Protein AF-A0A9P5SV24-F1 (afdb_monomer)

Nearest PDB structures (foldseek):
  5jjx-assembly1_A  TM=9.163E-01  e=1.421E-04  Homo sapiens
  5ctq-assembly2_C  TM=9.132E-01  e=1.506E-04  Homo sapiens
  5l9t-assembly1_C  TM=6.735E-01  e=3.020E-01  Homo sapiens
  5fzr-assembly2_D  TM=6.595E-01  e=2.537E-01  synthetic construct
  7qij-assembly2_JC  TM=6.121E-01  e=7.643E-01  Yersinia enterocolitica

pLDDT: mean 81.17, std 10.48, range [47.78, 92.94]

Sequence (99 aa):
MGMDEDVVSLETLEAIAVLKASLEANPNQYEPHTQLIVLLKEAAMLEELRLAREAMSAAFPLSEELWIEWIEDESNMAISEDEKKHVLDLYKR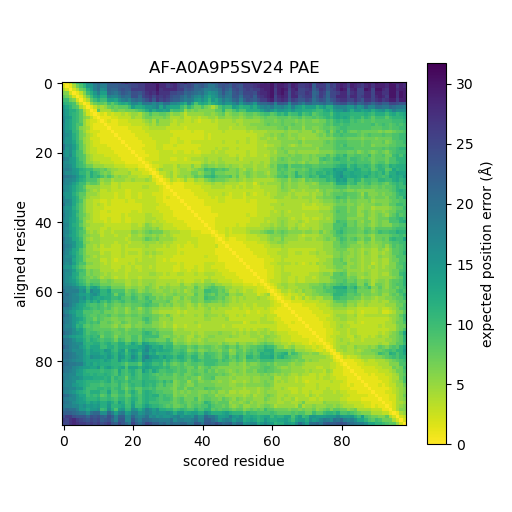ATSDYL

Foldseek 3Di:
DDPPPLDLDPVLVVLLVVLVVVCVVPVLDPVSLVVNLVSCVSSVVVVVNVVSLVSCVVNDPDDPVSLVVVLVVLVVVPPDPVSVVVSVVSVVVNVVSVD

Solvent-accessible surface area (backbone atoms only — not comparable to full-atom values): 5738 Å² total; per-residue (Å²): 136,77,83,83,64,91,68,66,50,69,68,56,56,50,50,45,53,52,36,51,54,49,36,72,77,44,63,91,43,67,68,50,46,54,52,39,39,52,53,25,56,77,52,65,36,60,71,60,29,52,53,46,52,51,51,43,52,72,68,36,89,69,52,70,68,57,50,49,53,52,42,51,54,48,51,75,66,36,81,48,74,67,46,46,50,50,35,54,49,51,53,53,51,59,63,52,74,77,109

Structure (mmCIF, N/CA/C/O backbone):
data_AF-A0A9P5SV24-F1
#
_entry.id   AF-A0A9P5SV24-F1
#
loop_
_atom_site.group_PDB
_atom_site.id
_atom_site.type_symbol
_atom_site.label_atom_id
_atom_site.label_alt_id
_atom_site.label_comp_id
_atom_site.label_asym_id
_atom_site.label_entity_id
_atom_site.label_seq_id
_atom_site.pdbx_PDB_ins_code
_atom_site.Cartn_x
_atom_site.Cartn_y
_atom_site.Cartn_z
_atom_site.occupancy
_atom_site.B_iso_or_equiv
_atom_site.auth_seq_id
_atom_site.auth_comp_id
_atom_site.auth_asym_id
_atom_site.auth_atom_id
_atom_site.pdbx_PDB_model_num
ATOM 1 N N . MET A 1 1 ? 31.035 -13.932 7.821 1.00 49.66 1 MET A N 1
ATOM 2 C CA . MET A 1 1 ? 30.613 -13.198 9.031 1.00 49.66 1 MET A CA 1
ATOM 3 C C . MET A 1 1 ? 30.467 -11.745 8.606 1.00 49.66 1 MET A C 1
ATOM 5 O O . MET A 1 1 ? 31.486 -11.174 8.261 1.00 49.66 1 MET A O 1
ATOM 9 N N . GLY A 1 2 ? 29.287 -11.144 8.485 1.00 51.12 2 GLY A N 1
ATOM 10 C CA . GLY A 1 2 ? 27.923 -11.646 8.654 1.00 51.12 2 GLY A CA 1
ATOM 11 C C . GLY A 1 2 ? 27.232 -11.901 7.313 1.00 51.12 2 GLY A C 1
ATOM 12 O O . GLY A 1 2 ? 27.572 -11.303 6.299 1.00 51.12 2 GLY A O 1
ATOM 13 N N . MET A 1 3 ? 26.332 -12.880 7.312 1.00 47.78 3 MET A N 1
ATOM 14 C CA . MET A 1 3 ? 25.203 -12.898 6.391 1.00 47.78 3 MET A CA 1
ATOM 15 C C . MET A 1 3 ? 24.226 -11.869 6.955 1.00 47.78 3 MET A C 1
ATOM 17 O O . MET A 1 3 ? 23.419 -12.205 7.813 1.00 47.78 3 MET A O 1
ATOM 21 N N . ASP A 1 4 ? 24.367 -10.615 6.546 1.00 48.41 4 ASP A N 1
ATOM 22 C CA . ASP A 1 4 ? 23.270 -9.655 6.618 1.00 48.41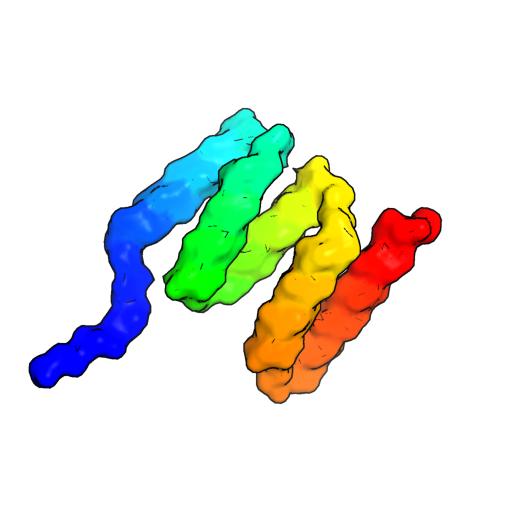 4 ASP A CA 1
ATOM 23 C C . ASP A 1 4 ? 22.393 -9.930 5.384 1.00 48.41 4 ASP A C 1
ATOM 25 O O . ASP A 1 4 ? 22.371 -9.164 4.428 1.00 48.41 4 ASP A O 1
ATOM 29 N N . GLU A 1 5 ? 21.794 -11.126 5.333 1.00 52.03 5 GLU A N 1
ATOM 30 C CA . GLU A 1 5 ? 20.589 -11.327 4.532 1.00 52.03 5 GLU A CA 1
ATOM 31 C C . GLU A 1 5 ? 19.486 -10.563 5.259 1.00 52.03 5 GLU A C 1
ATOM 33 O O . GLU A 1 5 ? 19.387 -10.677 6.481 1.00 52.03 5 GLU A O 1
ATOM 38 N N . ASP A 1 6 ? 18.709 -9.780 4.519 1.00 57.97 6 ASP A N 1
ATOM 39 C CA . ASP A 1 6 ? 17.519 -9.030 4.924 1.00 57.97 6 ASP A CA 1
ATOM 40 C C . ASP A 1 6 ? 16.457 -9.915 5.614 1.00 57.97 6 ASP A C 1
ATOM 42 O O . ASP A 1 6 ? 15.359 -10.152 5.109 1.00 57.97 6 ASP A O 1
ATOM 46 N N . VAL A 1 7 ? 16.779 -10.460 6.786 1.00 61.81 7 VAL A N 1
ATOM 47 C CA . VAL A 1 7 ? 15.848 -11.201 7.624 1.00 61.81 7 VAL A CA 1
ATOM 48 C C . VAL A 1 7 ? 15.013 -10.158 8.335 1.00 61.81 7 VAL A C 1
ATOM 50 O O . VAL A 1 7 ? 15.438 -9.569 9.328 1.00 61.81 7 VAL A O 1
ATOM 53 N N . VAL A 1 8 ? 13.814 -9.933 7.805 1.00 70.06 8 VAL A N 1
ATOM 54 C CA . VAL A 1 8 ? 12.753 -9.208 8.499 1.00 70.06 8 VAL A CA 1
ATOM 55 C C . VAL A 1 8 ? 12.652 -9.771 9.917 1.00 70.06 8 VAL A C 1
ATOM 57 O O . VAL A 1 8 ? 12.377 -10.960 10.105 1.00 70.06 8 VAL A O 1
ATOM 60 N N . SER A 1 9 ? 12.936 -8.933 10.914 1.00 82.62 9 SER A N 1
ATOM 61 C CA . SER A 1 9 ? 12.931 -9.327 12.321 1.00 82.62 9 SER A CA 1
ATOM 62 C C . SER A 1 9 ? 11.590 -9.960 12.689 1.00 82.62 9 SER A C 1
ATOM 64 O O . SER A 1 9 ? 10.536 -9.464 12.289 1.00 82.62 9 SER A O 1
ATOM 66 N N . LEU A 1 10 ? 11.611 -11.033 13.487 1.00 83.06 10 LEU A N 1
ATOM 67 C CA . LEU A 1 10 ? 10.384 -11.704 13.939 1.00 83.06 10 LEU A CA 1
ATOM 68 C C . LEU A 1 10 ? 9.412 -10.710 14.601 1.00 83.06 10 LEU A C 1
ATOM 70 O O . LEU A 1 10 ? 8.216 -10.750 14.336 1.00 83.06 10 LEU A O 1
ATOM 74 N N . GLU A 1 11 ? 9.953 -9.752 15.358 1.00 85.31 11 GLU A N 1
ATOM 75 C CA . GLU A 1 11 ? 9.205 -8.657 15.986 1.00 85.31 11 GLU A CA 1
ATOM 76 C C . GLU A 1 11 ? 8.428 -7.801 14.966 1.00 85.31 11 GLU A C 1
ATOM 78 O O . GLU A 1 11 ? 7.289 -7.417 15.228 1.00 85.31 11 GLU A O 1
ATOM 83 N N . THR A 1 12 ? 8.998 -7.540 13.784 1.00 87.56 12 THR A N 1
ATOM 84 C CA . THR A 1 12 ? 8.344 -6.793 12.695 1.00 87.56 12 THR A CA 1
ATOM 85 C C . THR A 1 12 ? 7.168 -7.581 12.124 1.00 87.56 12 THR A C 1
ATOM 87 O O . THR A 1 12 ? 6.087 -7.026 11.934 1.00 87.56 12 THR A O 1
ATOM 90 N N . LEU A 1 13 ? 7.345 -8.888 11.901 1.00 87.50 13 LEU A N 1
ATOM 91 C CA . LEU A 1 13 ? 6.276 -9.768 11.416 1.00 87.50 13 LEU A CA 1
ATOM 92 C C . LEU A 1 13 ? 5.139 -9.899 12.438 1.00 87.50 13 LEU A C 1
ATOM 94 O O . LEU A 1 13 ? 3.964 -9.869 12.067 1.00 87.50 13 LEU A O 1
ATOM 98 N N . GLU A 1 14 ? 5.472 -10.001 13.726 1.00 90.00 14 GLU A N 1
ATOM 99 C CA . GLU A 1 14 ? 4.484 -10.007 14.807 1.00 90.00 14 GLU A CA 1
ATOM 100 C C . GLU A 1 14 ? 3.719 -8.677 14.872 1.00 90.00 14 GLU A C 1
ATOM 102 O O . GLU A 1 14 ? 2.489 -8.684 14.957 1.00 90.00 14 GLU A O 1
ATOM 107 N N . ALA A 1 15 ? 4.407 -7.537 14.751 1.00 91.50 15 ALA A N 1
ATOM 108 C CA . ALA A 1 15 ? 3.771 -6.220 14.717 1.00 91.50 15 ALA A CA 1
ATOM 109 C C . ALA A 1 15 ? 2.814 -6.066 13.521 1.00 91.50 15 ALA A C 1
ATOM 111 O O . ALA A 1 15 ? 1.681 -5.614 13.699 1.00 91.50 15 ALA A O 1
ATOM 112 N N . ILE A 1 16 ? 3.224 -6.508 12.326 1.00 91.38 16 ILE A N 1
ATOM 113 C CA . ILE A 1 16 ? 2.376 -6.551 11.122 1.00 91.38 16 ILE A CA 1
ATOM 114 C C . ILE A 1 16 ? 1.109 -7.372 11.390 1.00 91.38 16 ILE A C 1
ATOM 116 O O . ILE A 1 16 ? 0.001 -6.898 11.136 1.00 91.38 16 ILE A O 1
ATOM 120 N N . ALA A 1 17 ? 1.242 -8.581 11.944 1.00 90.88 17 ALA A N 1
ATOM 121 C CA . ALA A 1 17 ? 0.102 -9.449 12.233 1.00 90.88 17 ALA A CA 1
ATOM 122 C C . ALA A 1 17 ? -0.873 -8.821 13.246 1.00 90.88 17 ALA A C 1
ATOM 124 O O . ALA A 1 17 ? -2.090 -8.878 13.054 1.00 90.88 17 ALA A O 1
ATOM 125 N N . VAL A 1 18 ? -0.350 -8.177 14.294 1.00 92.94 18 VAL A N 1
ATOM 126 C CA . VAL A 1 18 ? -1.158 -7.469 15.298 1.00 92.94 18 VAL A CA 1
ATOM 127 C C . VAL 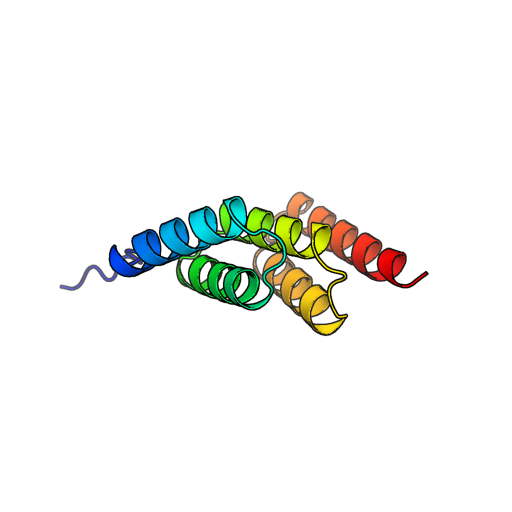A 1 18 ? -1.911 -6.292 14.676 1.00 92.94 18 VAL A C 1
ATOM 129 O O . VAL A 1 18 ? -3.106 -6.127 14.930 1.00 92.94 18 VAL A O 1
ATOM 132 N N . LEU A 1 19 ? -1.247 -5.492 13.835 1.00 91.19 19 LEU A N 1
ATOM 133 C CA . LEU A 1 19 ? -1.878 -4.369 13.140 1.00 91.19 19 LEU A CA 1
ATOM 134 C C . LEU A 1 19 ? -2.977 -4.846 12.189 1.00 91.19 19 LEU A C 1
ATOM 136 O O . LEU A 1 19 ? -4.072 -4.287 12.208 1.00 91.19 19 LEU A O 1
ATOM 140 N N . LYS A 1 20 ? -2.734 -5.919 11.426 1.00 89.31 20 LYS A N 1
ATOM 141 C CA . LYS A 1 20 ? -3.741 -6.524 10.540 1.00 89.31 20 LYS A CA 1
ATOM 142 C C . LYS A 1 20 ? -4.962 -7.009 11.317 1.00 89.31 20 LYS A C 1
ATOM 144 O O . LYS A 1 20 ? -6.075 -6.644 10.960 1.00 89.31 20 LYS A O 1
ATOM 149 N N . ALA A 1 21 ? -4.769 -7.724 12.426 1.00 90.19 21 ALA A N 1
ATOM 150 C CA . ALA A 1 21 ? -5.878 -8.167 13.273 1.00 90.19 21 ALA A CA 1
ATOM 151 C C . ALA A 1 21 ? -6.661 -6.985 13.885 1.00 90.19 21 ALA A C 1
ATOM 153 O O . ALA A 1 21 ? -7.888 -7.027 13.989 1.00 90.19 21 ALA A O 1
ATOM 154 N N . SER A 1 22 ? -5.967 -5.905 14.264 1.00 88.75 22 SER A N 1
ATOM 155 C CA . SER A 1 22 ? -6.600 -4.671 14.752 1.00 88.75 22 SER A CA 1
ATOM 156 C C . SER A 1 22 ? -7.435 -3.985 13.665 1.00 88.75 22 SER A C 1
ATOM 158 O O . SER A 1 22 ? -8.543 -3.523 13.939 1.00 88.75 22 SER A O 1
ATOM 160 N N . LEU A 1 23 ? -6.940 -3.965 12.425 1.00 86.81 23 LEU A N 1
ATOM 161 C CA . LEU A 1 23 ? -7.651 -3.435 11.261 1.00 86.81 23 LEU A CA 1
ATOM 162 C C . LEU A 1 23 ? -8.827 -4.324 10.836 1.00 86.81 23 LEU A C 1
ATOM 164 O O . LEU A 1 23 ? -9.856 -3.799 10.427 1.00 86.81 23 LEU A O 1
ATOM 168 N N . GLU A 1 24 ? -8.736 -5.646 10.987 1.00 86.25 24 GLU A N 1
ATOM 169 C CA . GLU A 1 24 ? -9.878 -6.548 10.783 1.00 86.25 24 GLU A CA 1
ATOM 170 C C . GLU A 1 24 ? -10.988 -6.299 11.811 1.00 86.25 24 GLU A C 1
ATOM 172 O O . GLU A 1 24 ? -12.169 -6.285 11.466 1.00 86.25 24 GLU A O 1
ATOM 177 N N . ALA A 1 25 ? -10.620 -6.061 13.073 1.00 87.94 25 ALA A N 1
ATOM 178 C CA . ALA A 1 25 ? -11.583 -5.710 14.112 1.00 87.94 25 ALA A CA 1
ATOM 179 C C . ALA A 1 25 ? -12.166 -4.300 13.912 1.00 87.94 25 ALA A C 1
ATOM 181 O O . ALA A 1 25 ? -13.338 -4.067 14.202 1.00 87.94 25 ALA A O 1
ATOM 182 N N . ASN A 1 26 ? -11.346 -3.358 13.440 1.00 85.31 26 ASN A N 1
ATOM 183 C CA . ASN A 1 26 ? -11.682 -1.946 13.293 1.00 85.31 26 ASN A CA 1
ATOM 184 C C . ASN A 1 26 ? -10.960 -1.340 12.068 1.00 85.31 26 ASN A C 1
ATOM 186 O O . ASN A 1 26 ? -9.899 -0.726 12.227 1.00 85.31 26 ASN A O 1
ATOM 190 N N . PRO A 1 27 ? -11.551 -1.444 10.862 1.00 82.06 27 PRO A N 1
ATOM 191 C CA . PRO A 1 27 ? -10.916 -1.009 9.609 1.00 82.06 27 PRO A CA 1
ATOM 192 C C . PRO A 1 27 ? -10.864 0.513 9.441 1.00 82.06 27 PRO A C 1
ATOM 194 O O . PRO A 1 27 ? -10.089 1.026 8.637 1.00 82.06 27 PRO A O 1
ATOM 197 N N . ASN A 1 28 ? -11.650 1.247 10.231 1.00 82.50 28 ASN A N 1
ATOM 198 C CA . ASN A 1 28 ? -11.732 2.708 10.208 1.00 82.50 28 ASN A CA 1
ATOM 199 C C . ASN A 1 28 ? -10.678 3.369 11.111 1.00 82.50 28 ASN A C 1
ATOM 201 O O . ASN A 1 28 ? -10.953 4.388 11.746 1.00 82.50 28 ASN A O 1
ATOM 205 N N . GLN A 1 29 ? -9.479 2.799 11.199 1.00 84.31 29 GLN A N 1
ATOM 206 C CA . GLN A 1 29 ? -8.383 3.383 11.963 1.00 84.31 29 GLN A CA 1
ATOM 207 C C . GLN A 1 29 ? -7.253 3.804 11.026 1.00 84.31 29 GLN A C 1
ATOM 209 O O . GLN A 1 29 ? -6.607 2.964 10.414 1.00 84.31 29 GLN A O 1
ATOM 214 N N . TYR A 1 30 ? -6.986 5.105 10.950 1.00 84.50 30 TYR A N 1
ATOM 215 C CA . TYR A 1 30 ? -5.948 5.658 10.079 1.00 84.50 30 TYR A CA 1
ATOM 216 C C . TYR A 1 30 ? -4.524 5.282 10.530 1.00 84.50 30 TYR A C 1
ATOM 218 O O . TYR A 1 30 ? -3.701 4.856 9.728 1.00 84.50 30 TYR A O 1
ATOM 226 N N . GLU A 1 31 ? -4.246 5.397 11.829 1.00 87.69 31 GLU A N 1
ATOM 227 C CA . GLU A 1 31 ? -2.914 5.180 12.417 1.00 87.69 31 GLU A CA 1
ATOM 228 C C . GLU A 1 31 ? -2.366 3.747 12.250 1.00 87.69 31 GLU A C 1
ATOM 230 O O . GLU A 1 31 ? -1.183 3.589 11.952 1.00 87.69 31 GLU A O 1
ATOM 235 N N . PRO A 1 32 ? -3.179 2.685 12.401 1.00 88.69 32 PRO A N 1
ATOM 236 C CA . PRO A 1 32 ? -2.737 1.323 12.127 1.00 88.69 32 PRO A CA 1
ATOM 237 C C . PRO A 1 32 ? -2.492 1.054 10.640 1.00 88.69 32 PRO A C 1
ATOM 239 O O . PRO A 1 32 ? -1.574 0.302 10.328 1.00 88.69 32 PRO A O 1
ATOM 242 N N . HIS A 1 33 ? -3.257 1.672 9.725 1.00 87.31 33 HIS A N 1
ATOM 243 C CA . HIS A 1 33 ? -3.003 1.556 8.279 1.00 87.31 33 HIS A CA 1
ATOM 244 C C . HIS A 1 33 ? -1.645 2.156 7.914 1.00 87.31 33 HIS A C 1
ATOM 246 O O . HIS A 1 33 ? -0.850 1.501 7.244 1.00 87.31 33 HIS A O 1
ATOM 252 N N . THR A 1 34 ? -1.336 3.363 8.398 1.00 87.88 34 THR A N 1
ATOM 253 C CA . THR A 1 34 ? -0.047 4.010 8.104 1.00 87.88 34 THR A CA 1
ATOM 254 C C . THR A 1 34 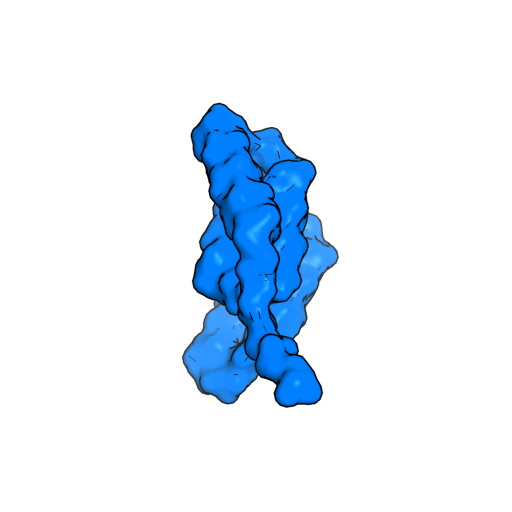? 1.132 3.245 8.700 1.00 87.88 34 THR A C 1
ATOM 256 O O . THR A 1 34 ? 2.119 3.020 8.003 1.00 87.88 34 THR A O 1
ATOM 259 N N . GLN A 1 35 ? 1.028 2.774 9.948 1.00 89.81 35 GLN A N 1
ATOM 260 C CA . GLN A 1 35 ? 2.072 1.944 10.564 1.00 89.81 35 GLN A CA 1
ATOM 261 C C . GLN A 1 35 ? 2.277 0.622 9.821 1.00 89.81 35 GLN A C 1
ATOM 263 O O . GLN A 1 35 ? 3.416 0.210 9.610 1.00 89.81 35 GLN A O 1
ATOM 268 N N . LEU A 1 36 ? 1.191 -0.025 9.391 1.00 90.94 36 LEU A N 1
ATOM 269 C CA . LEU A 1 36 ? 1.262 -1.267 8.631 1.00 90.94 36 LEU A CA 1
ATOM 270 C C . LEU A 1 36 ? 2.007 -1.054 7.305 1.00 90.94 36 LEU A C 1
ATOM 272 O O . LEU A 1 36 ? 2.901 -1.828 6.985 1.00 90.94 36 LEU A O 1
ATOM 276 N N . ILE A 1 37 ? 1.698 0.019 6.572 1.00 88.88 37 ILE A N 1
ATOM 277 C CA . ILE A 1 37 ? 2.372 0.372 5.311 1.00 88.88 37 ILE A CA 1
ATOM 278 C C . ILE A 1 37 ? 3.876 0.596 5.530 1.00 88.88 37 ILE A C 1
ATOM 280 O O . ILE A 1 37 ? 4.686 0.076 4.766 1.00 88.88 37 ILE A O 1
ATOM 284 N N . VAL A 1 38 ? 4.268 1.318 6.586 1.00 88.75 38 VAL A N 1
ATOM 285 C CA . VAL A 1 38 ? 5.688 1.557 6.899 1.00 88.75 38 VAL A CA 1
ATOM 286 C C . VAL A 1 38 ? 6.415 0.247 7.205 1.00 88.75 38 VAL A C 1
ATOM 288 O O . VAL A 1 38 ? 7.447 -0.025 6.5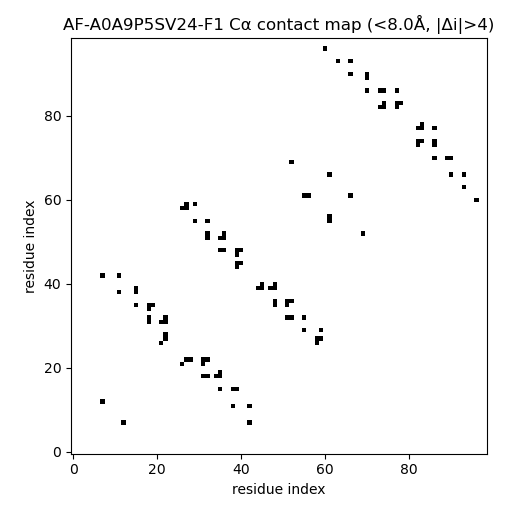95 1.00 88.75 38 VAL A O 1
ATOM 291 N N . LEU A 1 39 ? 5.853 -0.600 8.074 1.00 90.06 39 LEU A N 1
ATOM 292 C CA . LEU A 1 39 ? 6.478 -1.877 8.436 1.00 90.06 39 LEU A CA 1
ATOM 293 C C . LEU A 1 39 ? 6.595 -2.819 7.236 1.00 90.06 39 LEU A C 1
ATOM 295 O O . LEU A 1 39 ? 7.621 -3.469 7.062 1.00 90.06 39 LEU A O 1
ATOM 299 N N . LEU A 1 40 ? 5.567 -2.880 6.386 1.00 89.31 40 LEU A N 1
ATOM 300 C CA . LEU A 1 40 ? 5.582 -3.698 5.173 1.00 89.31 40 LEU A CA 1
ATOM 301 C C . LEU A 1 40 ? 6.618 -3.206 4.159 1.00 89.31 40 LEU A C 1
ATOM 303 O O . LEU A 1 40 ? 7.251 -4.020 3.486 1.00 89.31 40 LEU A O 1
ATOM 307 N N . LYS A 1 41 ? 6.823 -1.887 4.077 1.00 85.50 41 LYS A N 1
ATOM 308 C CA . LYS A 1 41 ? 7.859 -1.274 3.245 1.00 85.50 41 LYS A CA 1
ATOM 309 C C . LYS A 1 41 ? 9.262 -1.587 3.765 1.00 85.50 41 LYS A C 1
ATOM 311 O O . LYS A 1 41 ? 10.109 -1.993 2.976 1.00 85.50 41 LYS A O 1
ATOM 316 N N . GLU A 1 42 ? 9.499 -1.467 5.071 1.00 85.69 42 GLU A N 1
ATOM 317 C CA . GLU A 1 42 ? 10.776 -1.854 5.696 1.00 85.69 42 GLU A CA 1
ATOM 318 C C . GLU A 1 42 ? 11.058 -3.354 5.553 1.00 85.69 42 GLU A C 1
ATOM 320 O O . GLU A 1 42 ? 12.197 -3.758 5.341 1.00 85.69 42 GLU A O 1
ATOM 325 N N . ALA A 1 43 ? 10.012 -4.179 5.605 1.00 86.00 43 ALA A N 1
ATOM 326 C CA . ALA A 1 43 ? 10.097 -5.618 5.405 1.00 86.00 43 ALA A CA 1
ATOM 327 C C . ALA A 1 43 ? 10.228 -6.036 3.925 1.00 86.00 43 ALA A C 1
ATOM 329 O O . ALA A 1 43 ? 10.275 -7.232 3.637 1.00 86.00 43 ALA A O 1
ATOM 330 N N . ALA A 1 44 ? 10.230 -5.080 2.983 1.00 83.06 44 ALA A N 1
ATOM 331 C CA . ALA A 1 44 ? 10.178 -5.322 1.539 1.00 83.06 44 ALA A CA 1
ATOM 332 C C . ALA A 1 44 ? 9.051 -6.297 1.119 1.00 83.06 44 ALA A C 1
ATOM 334 O O . ALA A 1 44 ? 9.154 -7.016 0.123 1.00 83.06 44 ALA A O 1
ATOM 335 N N . MET A 1 45 ? 7.945 -6.320 1.870 1.00 84.94 45 MET A N 1
ATOM 336 C CA . MET A 1 45 ? 6.788 -7.186 1.637 1.00 84.94 45 MET A CA 1
ATOM 337 C C . MET A 1 45 ? 5.832 -6.522 0.648 1.00 84.94 45 MET A C 1
ATOM 339 O O . MET A 1 45 ? 4.739 -6.083 0.993 1.00 84.94 45 MET A O 1
ATOM 343 N N . LEU A 1 46 ? 6.270 -6.442 -0.605 1.00 80.75 46 LEU A N 1
ATOM 344 C CA . LEU A 1 46 ? 5.632 -5.653 -1.664 1.00 80.75 46 LEU A CA 1
ATOM 345 C C . LEU A 1 46 ? 4.164 -6.029 -1.915 1.00 80.75 46 LEU A C 1
ATOM 347 O O . LEU A 1 46 ? 3.315 -5.163 -2.109 1.00 80.75 46 LEU A O 1
ATOM 351 N N . GLU A 1 47 ? 3.858 -7.327 -1.905 1.00 83.69 47 GLU A N 1
ATOM 352 C CA . GLU A 1 47 ? 2.499 -7.824 -2.145 1.00 83.69 47 GLU A CA 1
ATOM 353 C C . GLU A 1 47 ? 1.543 -7.399 -1.022 1.00 83.69 47 GLU A C 1
ATOM 355 O O . GLU A 1 47 ? 0.456 -6.882 -1.274 1.00 83.69 47 GLU A O 1
ATOM 360 N N . GLU A 1 48 ? 1.985 -7.530 0.227 1.00 86.62 48 GLU A N 1
ATOM 361 C CA . GLU A 1 48 ? 1.219 -7.093 1.391 1.00 86.62 48 GLU A CA 1
ATOM 362 C C . GLU A 1 48 ? 1.112 -5.566 1.461 1.00 86.62 48 GLU A C 1
ATOM 364 O O . GLU A 1 48 ? 0.058 -5.042 1.817 1.00 86.62 48 GLU A O 1
ATOM 369 N N . LEU A 1 49 ? 2.174 -4.843 1.089 1.00 87.38 49 LEU A N 1
ATOM 370 C CA . LEU A 1 49 ? 2.200 -3.381 1.034 1.00 87.38 49 LEU A CA 1
ATOM 371 C C . LEU A 1 49 ? 1.130 -2.846 0.076 1.00 87.38 49 LEU A C 1
ATOM 373 O O . LEU A 1 49 ? 0.405 -1.912 0.422 1.00 87.38 49 LEU A O 1
ATOM 377 N N . ARG A 1 50 ? 0.983 -3.473 -1.100 1.00 86.44 50 ARG A N 1
ATOM 378 C CA . ARG A 1 50 ? -0.087 -3.157 -2.060 1.00 86.44 50 ARG A CA 1
ATOM 379 C C . ARG A 1 50 ? -1.468 -3.372 -1.454 1.00 86.44 50 ARG A C 1
ATOM 381 O O . ARG A 1 50 ? -2.299 -2.471 -1.521 1.00 86.44 50 ARG A O 1
ATOM 388 N N . LEU A 1 51 ? -1.694 -4.520 -0.810 1.00 87.44 51 LEU A N 1
ATOM 389 C CA . LEU A 1 51 ? -2.975 -4.828 -0.166 1.00 87.44 51 LEU A CA 1
ATOM 390 C C . LEU A 1 51 ? -3.308 -3.841 0.961 1.00 87.44 51 LEU A C 1
ATOM 392 O O . LEU A 1 51 ? -4.454 -3.410 1.074 1.00 87.44 51 LEU A O 1
ATOM 396 N N . ALA A 1 52 ? -2.321 -3.455 1.772 1.00 88.38 52 ALA A N 1
ATOM 397 C CA . ALA A 1 52 ? -2.503 -2.476 2.840 1.00 88.38 52 ALA A CA 1
ATOM 398 C C . ALA A 1 52 ? -2.867 -1.090 2.285 1.00 88.38 52 ALA A C 1
ATOM 400 O O . ALA A 1 52 ? -3.795 -0.451 2.783 1.00 88.38 52 ALA A O 1
ATOM 401 N N . ARG A 1 53 ? -2.195 -0.645 1.215 1.00 87.88 53 ARG A N 1
ATOM 402 C CA . ARG A 1 53 ? -2.502 0.625 0.539 1.00 87.88 53 ARG A CA 1
ATOM 403 C C . ARG A 1 53 ? -3.873 0.605 -0.147 1.00 87.88 53 ARG A C 1
ATOM 405 O O . ARG A 1 53 ? -4.614 1.579 -0.032 1.00 87.88 53 ARG A O 1
ATOM 412 N N . GLU A 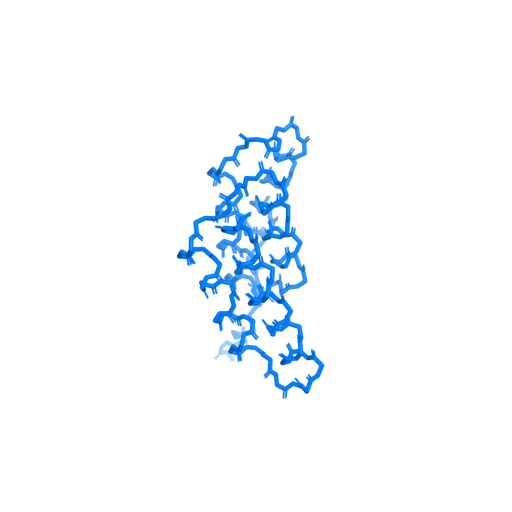1 54 ? -4.266 -0.508 -0.772 1.00 86.88 54 GLU A N 1
ATOM 413 C CA . GLU A 1 54 ? -5.621 -0.681 -1.317 1.00 86.88 54 GLU A CA 1
ATOM 414 C C . GLU A 1 54 ? -6.691 -0.672 -0.221 1.00 86.88 54 GLU A C 1
ATOM 416 O O . GLU A 1 54 ? -7.715 -0.007 -0.373 1.00 86.88 54 GLU A O 1
ATOM 421 N N . ALA A 1 55 ? -6.456 -1.355 0.902 1.00 86.19 55 ALA A N 1
ATOM 422 C CA . ALA A 1 55 ? -7.371 -1.345 2.040 1.00 86.19 55 ALA A CA 1
ATOM 423 C C . ALA A 1 55 ? -7.528 0.067 2.624 1.00 86.19 55 ALA A C 1
ATOM 425 O O . ALA A 1 55 ? -8.648 0.488 2.918 1.00 86.19 55 ALA A O 1
ATOM 426 N N . MET A 1 56 ? -6.428 0.818 2.735 1.00 85.94 56 MET A N 1
ATOM 427 C CA . MET A 1 56 ? -6.451 2.208 3.180 1.00 85.94 56 MET A CA 1
ATOM 428 C C . MET A 1 56 ? -7.222 3.097 2.197 1.00 85.94 56 MET A C 1
ATOM 430 O O . MET A 1 56 ? -8.077 3.855 2.640 1.00 85.94 56 MET A O 1
ATOM 434 N N . SER A 1 57 ? -6.994 2.950 0.885 1.00 84.31 57 SER A N 1
ATOM 435 C CA . 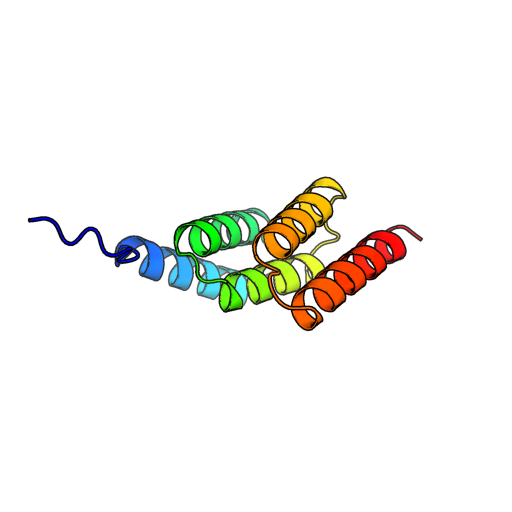SER A 1 57 ? -7.730 3.673 -0.165 1.00 84.31 57 SER A CA 1
ATOM 436 C C . SER A 1 57 ? -9.217 3.336 -0.216 1.00 84.31 57 SER A C 1
ATOM 438 O O . SER A 1 57 ? -10.020 4.174 -0.615 1.00 84.31 57 SER A O 1
ATOM 440 N N . ALA A 1 58 ? -9.595 2.109 0.139 1.00 83.44 58 ALA A N 1
ATOM 441 C CA . ALA A 1 58 ? -10.990 1.687 0.174 1.00 83.44 58 ALA A CA 1
ATOM 442 C C . ALA A 1 58 ? -11.712 2.175 1.440 1.00 83.44 58 ALA A C 1
ATOM 444 O O . ALA A 1 58 ? -12.914 2.438 1.401 1.00 83.44 58 ALA A O 1
ATOM 445 N N . ALA A 1 59 ? -10.994 2.277 2.562 1.00 81.75 59 ALA A N 1
ATOM 446 C CA . ALA A 1 59 ? -11.538 2.740 3.835 1.00 81.75 59 ALA A CA 1
ATOM 447 C C . ALA A 1 59 ? -11.567 4.273 3.945 1.00 81.75 59 ALA A C 1
ATOM 449 O O . ALA A 1 59 ? -12.489 4.830 4.543 1.00 81.75 59 ALA A O 1
ATOM 450 N N . PHE A 1 60 ? -10.574 4.955 3.370 1.00 80.75 60 PHE A N 1
ATOM 451 C CA . PHE A 1 60 ? -10.387 6.396 3.473 1.00 80.75 60 PHE A CA 1
ATOM 452 C C . PHE A 1 60 ? -10.027 7.014 2.119 1.00 80.75 60 PHE A C 1
ATOM 454 O O . PHE A 1 60 ? -9.207 6.451 1.394 1.00 80.75 60 PHE A O 1
ATOM 461 N N . PRO A 1 61 ? -10.557 8.211 1.800 1.00 79.56 61 PRO A N 1
ATOM 462 C CA . PRO A 1 61 ? -10.028 8.995 0.694 1.00 79.56 61 PRO A CA 1
ATOM 463 C C . PRO A 1 61 ? -8.571 9.350 1.009 1.00 79.56 61 PRO A C 1
ATOM 465 O O . PRO A 1 61 ? -8.282 10.011 2.010 1.00 79.56 61 PRO A O 1
ATOM 468 N N . LEU A 1 62 ? -7.649 8.861 0.184 1.00 79.25 62 LEU A N 1
ATOM 469 C CA . LEU A 1 62 ? -6.228 9.150 0.339 1.00 79.25 62 LEU A CA 1
ATOM 470 C C . LEU A 1 62 ? -5.950 10.594 -0.081 1.00 79.25 62 LEU A C 1
ATOM 472 O O . LEU A 1 62 ? -6.429 11.065 -1.113 1.00 79.25 62 LEU A O 1
ATOM 476 N N . SER A 1 63 ? -5.125 11.284 0.701 1.00 79.81 63 SER A N 1
ATOM 477 C CA . SER A 1 63 ? -4.570 12.578 0.308 1.00 79.81 63 SER A CA 1
ATOM 478 C C . SER A 1 63 ? -3.687 12.434 -0.935 1.00 79.81 63 SER A C 1
ATOM 480 O O . SER A 1 63 ? -3.067 11.390 -1.144 1.00 79.81 63 SER A O 1
ATOM 482 N N . GLU A 1 64 ? -3.558 13.510 -1.714 1.00 79.88 64 GLU A N 1
ATOM 483 C CA . GLU A 1 64 ? -2.677 13.562 -2.893 1.00 79.88 64 GLU A CA 1
ATOM 484 C C . GLU A 1 64 ? -1.245 13.104 -2.561 1.00 79.88 64 GLU A C 1
ATOM 486 O O . GLU A 1 64 ? -0.662 12.315 -3.297 1.00 79.88 64 GLU A O 1
ATOM 491 N N . GLU A 1 65 ? -0.720 13.504 -1.400 1.00 81.69 65 GLU A N 1
ATOM 492 C CA . GLU A 1 65 ? 0.608 13.104 -0.914 1.00 81.69 65 GLU A CA 1
ATOM 493 C C . GLU A 1 65 ? 0.758 11.580 -0.766 1.00 81.69 65 GLU A C 1
ATOM 495 O O . GLU A 1 65 ? 1.784 11.025 -1.153 1.00 81.69 65 GLU A O 1
ATOM 500 N N . LEU A 1 66 ? -0.271 10.885 -0.266 1.00 81.94 66 LEU A N 1
ATOM 501 C CA . LEU A 1 66 ? -0.246 9.426 -0.092 1.00 81.94 66 LEU A CA 1
ATOM 502 C C . LEU A 1 66 ? -0.330 8.697 -1.435 1.00 81.94 66 LEU A C 1
ATOM 504 O O . LEU A 1 66 ? 0.337 7.681 -1.633 1.00 81.94 66 LEU A O 1
ATOM 508 N N . TRP A 1 67 ? -1.131 9.223 -2.365 1.00 85.69 67 TRP A N 1
ATOM 509 C CA . TRP A 1 67 ? -1.176 8.713 -3.733 1.00 85.69 67 TRP A CA 1
ATOM 510 C C . TRP A 1 67 ? 0.176 8.869 -4.429 1.00 85.69 67 TRP A C 1
ATOM 512 O O . TRP A 1 67 ? 0.648 7.914 -5.042 1.00 85.69 67 TRP A O 1
ATOM 522 N N . ILE A 1 68 ? 0.811 10.040 -4.313 1.00 83.12 68 ILE A N 1
ATOM 523 C CA . ILE A 1 68 ? 2.137 10.298 -4.887 1.00 83.12 68 ILE A CA 1
ATOM 524 C C . ILE A 1 68 ? 3.163 9.334 -4.293 1.00 83.12 68 ILE A C 1
ATOM 526 O O . ILE A 1 68 ? 3.863 8.674 -5.057 1.00 83.12 68 ILE A O 1
ATOM 530 N N . GLU A 1 69 ? 3.202 9.185 -2.965 1.00 84.88 69 GLU A N 1
ATOM 531 C CA . GLU A 1 69 ? 4.162 8.293 -2.310 1.00 84.88 69 GLU A CA 1
ATOM 532 C C . GLU A 1 69 ? 4.001 6.843 -2.791 1.00 84.88 69 GLU A C 1
ATOM 534 O O . GLU A 1 69 ? 4.988 6.183 -3.112 1.00 84.88 69 GLU A O 1
ATOM 539 N N . TRP A 1 70 ? 2.764 6.347 -2.908 1.00 86.25 70 TRP A N 1
ATOM 540 C CA . TRP A 1 70 ? 2.505 5.003 -3.427 1.00 86.25 70 TRP A CA 1
ATOM 541 C C . TRP A 1 70 ? 2.968 4.845 -4.878 1.00 86.25 70 TRP A C 1
ATOM 543 O O . TRP A 1 70 ? 3.657 3.883 -5.217 1.00 86.25 70 TRP A O 1
ATOM 553 N N . ILE A 1 71 ? 2.619 5.798 -5.738 1.00 85.50 71 ILE A N 1
ATOM 554 C CA . ILE A 1 71 ? 2.983 5.774 -7.156 1.00 85.50 71 ILE A CA 1
ATOM 555 C C . ILE A 1 71 ? 4.505 5.822 -7.326 1.00 85.50 71 ILE A C 1
ATOM 557 O O . ILE A 1 71 ? 5.038 5.100 -8.166 1.00 85.50 71 ILE A O 1
ATOM 561 N N . GLU A 1 72 ? 5.216 6.639 -6.547 1.00 85.81 72 GLU A N 1
ATOM 562 C CA . GLU A 1 72 ? 6.680 6.716 -6.584 1.00 85.81 72 GLU A CA 1
ATOM 563 C C . GLU A 1 72 ? 7.337 5.417 -6.116 1.00 85.81 72 GLU A C 1
ATOM 565 O O . GLU A 1 72 ? 8.311 4.962 -6.717 1.00 85.81 72 GLU A O 1
ATOM 570 N N . ASP A 1 73 ? 6.801 4.801 -5.067 1.00 83.38 73 ASP A N 1
ATOM 571 C CA . ASP A 1 73 ? 7.281 3.531 -4.528 1.00 83.38 73 ASP A CA 1
ATOM 572 C C . ASP A 1 73 ? 7.138 2.407 -5.568 1.00 83.38 73 ASP A C 1
ATOM 574 O O . ASP A 1 73 ? 8.118 1.751 -5.925 1.00 83.38 73 ASP A O 1
ATOM 578 N N . GLU A 1 74 ? 5.952 2.282 -6.171 1.00 83.44 74 GLU A N 1
ATOM 579 C CA . GLU A 1 74 ? 5.696 1.339 -7.264 1.00 83.44 74 GLU A CA 1
ATOM 580 C C . GLU A 1 74 ? 6.532 1.665 -8.504 1.00 83.44 74 GLU A C 1
ATOM 582 O O . GLU A 1 74 ? 7.056 0.762 -9.146 1.00 83.44 74 GLU A O 1
ATOM 587 N N . SER A 1 75 ? 6.721 2.944 -8.839 1.00 83.44 75 SER A N 1
ATOM 588 C CA . SER A 1 75 ? 7.534 3.353 -9.989 1.00 83.44 75 SER A CA 1
ATOM 589 C C . SER A 1 75 ? 9.018 3.043 -9.805 1.00 83.44 75 SER A C 1
ATOM 591 O O . SER A 1 75 ? 9.689 2.741 -10.792 1.00 83.44 75 SER A O 1
ATOM 593 N N . ASN A 1 76 ? 9.544 3.139 -8.583 1.00 81.25 76 ASN A N 1
ATOM 594 C CA . ASN A 1 76 ? 10.929 2.776 -8.282 1.00 81.25 76 ASN A CA 1
ATOM 595 C C . ASN A 1 76 ? 11.147 1.264 -8.380 1.00 81.25 76 ASN A C 1
ATOM 597 O O . ASN A 1 76 ? 12.227 0.815 -8.762 1.00 81.25 76 ASN A O 1
ATOM 601 N N . MET A 1 77 ? 10.117 0.484 -8.063 1.00 74.12 77 MET A N 1
ATOM 602 C CA . MET A 1 77 ? 10.151 -0.973 -8.129 1.00 74.12 77 MET A CA 1
ATOM 603 C C . MET A 1 77 ? 9.778 -1.530 -9.512 1.00 74.12 77 MET A C 1
ATOM 605 O O . MET A 1 77 ? 10.176 -2.644 -9.848 1.00 74.12 77 MET A O 1
ATOM 609 N N . ALA A 1 78 ? 9.048 -0.764 -10.326 1.00 77.50 78 ALA A N 1
ATOM 610 C CA . ALA A 1 78 ? 8.557 -1.167 -11.637 1.00 77.50 78 ALA A CA 1
ATOM 611 C C . ALA A 1 78 ? 9.685 -1.281 -12.673 1.00 77.50 78 ALA A C 1
ATOM 613 O O . ALA A 1 78 ? 10.020 -0.339 -13.403 1.00 77.50 78 ALA A O 1
ATOM 614 N N . ILE A 1 79 ? 10.237 -2.484 -12.796 1.00 73.62 79 ILE A N 1
ATOM 615 C CA . ILE A 1 79 ? 11.265 -2.808 -13.789 1.00 73.62 79 ILE A CA 1
ATOM 616 C C . ILE A 1 79 ? 10.599 -3.275 -15.092 1.00 73.62 79 ILE A C 1
ATOM 618 O O . ILE A 1 79 ? 11.050 -2.925 -16.189 1.00 73.62 79 ILE A O 1
ATOM 622 N N . SER A 1 80 ? 9.488 -4.008 -14.982 1.00 80.56 80 SER A N 1
ATOM 623 C CA . SER A 1 80 ? 8.762 -4.600 -16.107 1.00 80.56 80 SER A CA 1
ATOM 624 C C . SER A 1 80 ? 7.755 -3.630 -16.734 1.00 80.56 80 SER A C 1
ATOM 626 O O . SER A 1 80 ? 7.212 -2.745 -16.075 1.00 80.56 80 SER A O 1
ATOM 628 N N . GLU A 1 81 ? 7.444 -3.811 -18.021 1.00 79.44 81 GLU A N 1
ATOM 629 C CA . GLU A 1 81 ? 6.419 -2.998 -18.701 1.00 79.44 81 GLU A CA 1
ATOM 630 C C . GLU A 1 81 ? 5.022 -3.142 -18.075 1.00 79.44 81 GLU A C 1
ATOM 632 O O . GLU A 1 81 ? 4.251 -2.182 -18.076 1.00 79.44 81 GLU A O 1
ATOM 637 N N . ASP A 1 82 ? 4.701 -4.313 -17.521 1.00 79.50 82 ASP A N 1
ATOM 638 C CA . ASP A 1 82 ? 3.417 -4.567 -16.859 1.00 79.50 82 ASP A CA 1
ATOM 639 C C . ASP A 1 82 ? 3.291 -3.787 -15.539 1.00 79.50 82 ASP A C 1
ATOM 641 O O . ASP A 1 82 ? 2.278 -3.141 -15.282 1.00 79.50 82 ASP A O 1
ATOM 645 N N . GLU A 1 83 ? 4.371 -3.725 -14.758 1.00 78.31 83 GLU A N 1
ATOM 646 C CA . GLU A 1 83 ? 4.438 -2.934 -13.524 1.00 78.31 83 GLU A CA 1
ATOM 647 C C . GLU A 1 83 ? 4.331 -1.435 -13.827 1.00 78.31 83 GLU A C 1
ATOM 649 O O . GLU A 1 83 ? 3.585 -0.711 -13.173 1.00 78.31 83 GLU A O 1
ATOM 654 N N . LYS A 1 84 ? 4.975 -0.964 -14.903 1.00 81.06 84 LYS A N 1
ATOM 655 C CA . LYS A 1 84 ? 4.831 0.427 -15.365 1.00 81.06 84 LYS A CA 1
ATOM 656 C C . LYS A 1 84 ? 3.400 0.752 -15.795 1.00 81.06 84 LYS A C 1
ATOM 658 O O . LYS A 1 84 ? 2.926 1.862 -15.557 1.00 81.06 84 LYS A O 1
ATOM 663 N N . LYS A 1 85 ? 2.688 -0.197 -16.414 1.00 84.75 85 LYS A N 1
ATOM 664 C CA . LYS A 1 85 ? 1.253 -0.035 -16.702 1.00 84.75 85 LYS A CA 1
ATOM 665 C C . LYS A 1 85 ? 0.423 0.034 -15.425 1.00 84.75 85 LYS A C 1
ATOM 667 O O . LYS A 1 85 ? -0.504 0.837 -15.383 1.00 84.75 85 LYS A O 1
ATOM 672 N N . HIS A 1 86 ? 0.757 -0.754 -14.407 1.00 81.94 86 HIS A N 1
ATOM 673 C CA . HIS A 1 86 ? 0.078 -0.706 -13.115 1.00 81.94 86 HIS A CA 1
ATOM 674 C C . HIS A 1 86 ? 0.247 0.660 -12.430 1.00 81.94 86 HIS A C 1
ATOM 676 O O . HIS A 1 86 ? -0.739 1.258 -12.009 1.00 81.94 86 HIS A O 1
ATOM 682 N N . VAL A 1 87 ? 1.461 1.222 -12.437 1.00 84.06 87 VAL A N 1
ATOM 683 C CA . VAL A 1 87 ? 1.735 2.588 -11.945 1.00 84.06 87 VAL A CA 1
ATOM 684 C C . VAL A 1 87 ? 0.885 3.633 -12.682 1.00 84.06 87 VAL A C 1
ATOM 686 O O . VAL A 1 87 ? 0.316 4.533 -12.066 1.00 84.06 87 VAL A O 1
ATOM 689 N N . LEU A 1 88 ? 0.750 3.508 -14.007 1.00 83.31 88 LEU A N 1
ATOM 690 C CA . LEU A 1 88 ? -0.101 4.403 -14.800 1.00 83.31 88 LEU A CA 1
ATOM 691 C C . LEU A 1 88 ? -1.593 4.264 -14.463 1.00 83.31 88 LEU A C 1
ATOM 693 O O . LEU A 1 8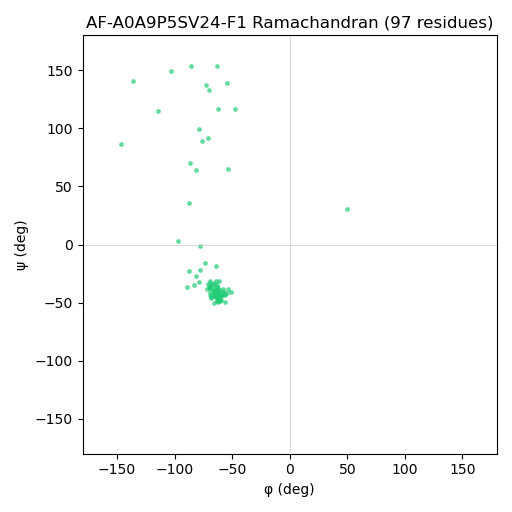8 ? -2.326 5.249 -14.550 1.00 83.31 88 LEU A O 1
ATOM 697 N N . ASP A 1 89 ? -2.054 3.065 -14.108 1.00 85.50 89 ASP A N 1
ATOM 698 C CA . ASP A 1 89 ? -3.428 2.841 -13.655 1.00 85.50 89 ASP A CA 1
ATOM 699 C C . ASP A 1 89 ? -3.678 3.484 -12.284 1.00 85.50 89 ASP A C 1
ATOM 701 O O . ASP A 1 89 ? -4.661 4.207 -12.119 1.00 85.50 89 ASP A O 1
ATOM 705 N N . LEU A 1 90 ? -2.729 3.344 -11.349 1.00 84.06 90 LEU A N 1
ATOM 706 C CA . LEU A 1 90 ? -2.759 4.036 -10.055 1.00 84.06 90 LEU A CA 1
ATOM 707 C C . LEU A 1 90 ? -2.846 5.557 -10.232 1.00 84.06 90 LEU A C 1
ATOM 709 O O . LEU A 1 90 ? -3.682 6.198 -9.599 1.00 84.06 90 LEU A O 1
ATOM 713 N N . TYR A 1 91 ? -2.077 6.131 -11.163 1.00 81.38 91 TYR A N 1
ATOM 714 C CA . TYR A 1 91 ? -2.146 7.564 -11.477 1.00 81.38 91 TYR A CA 1
ATOM 715 C C . TYR A 1 91 ? -3.539 7.994 -11.978 1.00 81.38 91 TYR A C 1
ATOM 717 O O . TYR A 1 91 ? -4.048 9.062 -11.629 1.00 81.38 91 TYR A O 1
ATOM 725 N N . LYS A 1 92 ? -4.198 7.159 -12.791 1.00 83.31 92 LYS A N 1
ATOM 726 C CA . LYS A 1 92 ? -5.568 7.417 -13.270 1.00 83.31 92 LYS A CA 1
ATOM 727 C C . LYS A 1 92 ? -6.611 7.305 -12.161 1.00 83.31 92 LYS A C 1
ATOM 729 O O . LYS A 1 92 ? -7.573 8.072 -12.168 1.00 83.31 92 LYS A O 1
ATOM 734 N N . ARG A 1 93 ? -6.436 6.363 -11.229 1.00 82.06 93 ARG A N 1
ATOM 735 C CA . ARG A 1 93 ? -7.308 6.220 -10.053 1.00 82.06 93 ARG A CA 1
ATOM 736 C C . ARG A 1 93 ? -7.167 7.439 -9.144 1.00 82.06 93 ARG A C 1
ATOM 738 O O . ARG A 1 93 ? -8.168 8.096 -8.894 1.00 82.06 93 ARG A O 1
ATOM 745 N N . ALA A 1 94 ? -5.936 7.822 -8.803 1.00 79.31 94 ALA A N 1
ATOM 746 C CA . ALA A 1 94 ? -5.646 9.010 -7.999 1.00 79.31 94 ALA A CA 1
ATOM 747 C C . ALA A 1 94 ? -6.263 10.293 -8.586 1.00 79.31 94 ALA A C 1
ATOM 749 O O . ALA A 1 94 ? -6.838 11.102 -7.866 1.00 79.31 94 ALA A O 1
ATOM 750 N N . THR A 1 95 ? -6.193 10.467 -9.910 1.00 73.25 95 THR A N 1
ATOM 751 C CA . THR A 1 95 ? -6.773 11.640 -10.592 1.00 73.25 95 THR A CA 1
ATOM 752 C C . THR A 1 95 ? -8.293 11.581 -10.771 1.00 73.25 95 THR A C 1
ATOM 754 O O . THR A 1 95 ? -8.914 12.631 -10.919 1.00 73.25 95 THR A O 1
ATOM 757 N N . SER A 1 96 ? -8.908 10.392 -10.747 1.00 68.00 96 SER A N 1
ATOM 758 C CA . SER A 1 96 ? -10.374 10.250 -10.770 1.00 68.00 96 SER A CA 1
ATOM 759 C C . SER A 1 96 ? -11.008 10.437 -9.395 1.00 68.00 96 SER A C 1
ATOM 761 O O . SER A 1 96 ? -12.156 10.857 -9.329 1.00 68.00 96 SER A O 1
ATOM 763 N N . ASP A 1 97 ? -10.277 10.161 -8.314 1.00 60.25 97 ASP A N 1
ATOM 764 C CA . ASP A 1 97 ? -10.762 10.337 -6.937 1.00 60.25 97 ASP A CA 1
ATOM 765 C C . ASP A 1 97 ? -11.057 11.815 -6.596 1.00 60.25 97 ASP A C 1
ATOM 767 O O . ASP A 1 97 ? -11.796 12.114 -5.662 1.00 60.25 97 ASP A O 1
ATOM 771 N N . TYR A 1 98 ? -10.510 12.752 -7.381 1.00 53.22 98 TYR A N 1
ATOM 772 C CA . TYR A 1 98 ? -10.642 14.199 -7.180 1.00 53.22 98 TYR A CA 1
ATOM 773 C C . TYR A 1 98 ? -11.753 14.868 -8.026 1.00 53.22 98 TYR A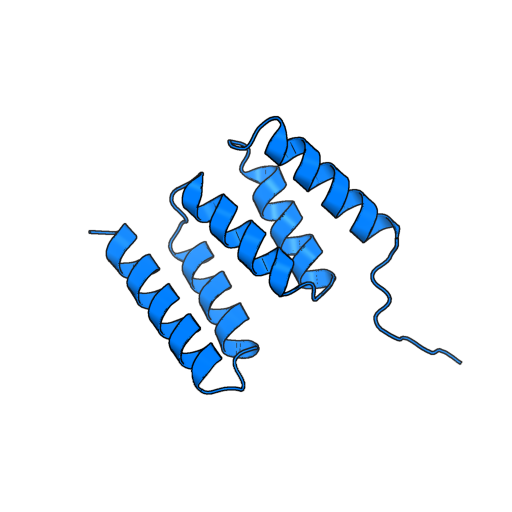 C 1
ATOM 775 O O . TYR A 1 98 ? -11.875 16.096 -7.996 1.00 53.22 98 TYR A O 1
ATOM 783 N N . LEU A 1 99 ? -12.531 14.102 -8.808 1.00 49.41 99 LEU A N 1
ATOM 784 C CA . LEU A 1 99 ? -13.509 14.607 -9.795 1.00 49.41 99 LEU A CA 1
ATOM 785 C C . LEU A 1 99 ? -14.978 14.423 -9.386 1.00 49.41 99 LEU A C 1
ATOM 787 O O . LEU A 1 99 ? -15.352 13.320 -8.934 1.00 49.41 99 LEU A O 1
#

Radius of gyration: 14.84 Å; Cα contacts (8 Å, |Δi|>4): 57; chains: 1; bounding box: 44×28×35 Å

Secondary structure (DSSP, 8-state):
---------HHHHHHHHHHHHHHHH-S--HHHHHHHHHHHHHTT-HHHHHHHHHHHHHHSPPPHHHHHHHHHHHHHH--SHHHHHHHHHHHHHHHHTT-

Mean predicted aligned error: 7.64 Å